Protein AF-A0A956J6F8-F1 (afdb_monomer_lite)

Structure (mmCIF, N/CA/C/O backbone):
data_AF-A0A956J6F8-F1
#
_entry.id   AF-A0A956J6F8-F1
#
loop_
_atom_site.group_PDB
_atom_site.id
_atom_site.type_symbol
_atom_site.label_atom_id
_atom_site.label_alt_id
_atom_site.label_comp_id
_atom_site.label_asym_id
_atom_site.label_entity_id
_atom_site.label_seq_id
_atom_site.pdbx_PDB_ins_code
_atom_site.Cartn_x
_atom_site.Cartn_y
_atom_site.Cartn_z
_atom_site.occupancy
_atom_site.B_iso_or_equiv
_atom_site.auth_seq_id
_atom_site.auth_comp_id
_atom_site.auth_asym_id
_atom_site.auth_atom_id
_atom_site.pdbx_PDB_model_num
ATOM 1 N N . ARG A 1 1 ? -16.107 7.133 -22.074 1.00 59.84 1 ARG A N 1
ATOM 2 C CA . ARG A 1 1 ? -14.792 6.660 -21.579 1.00 59.84 1 ARG A CA 1
ATOM 3 C C . ARG A 1 1 ? -14.240 7.787 -20.726 1.00 59.84 1 ARG A C 1
ATOM 5 O O . ARG A 1 1 ? -14.194 8.896 -21.236 1.00 59.84 1 ARG A O 1
ATOM 12 N N . ASP A 1 2 ? -13.958 7.532 -19.453 1.00 63.97 2 ASP A N 1
ATOM 13 C CA . ASP A 1 2 ? -13.441 8.547 -18.525 1.00 63.97 2 ASP A CA 1
ATOM 14 C C . ASP A 1 2 ? -12.057 9.031 -19.005 1.00 63.97 2 ASP A C 1
ATOM 16 O O . ASP A 1 2 ? -11.231 8.178 -19.342 1.00 63.97 2 ASP A O 1
ATOM 20 N N . PRO A 1 3 ? -11.786 10.347 -19.106 1.00 84.31 3 PRO A N 1
ATOM 21 C CA . PRO A 1 3 ? -10.491 10.851 -19.569 1.00 84.31 3 PRO A CA 1
ATOM 22 C C . PRO A 1 3 ? -9.396 10.776 -18.493 1.00 84.31 3 PRO A C 1
ATOM 24 O O . PRO A 1 3 ? -8.234 11.052 -18.786 1.00 84.31 3 PRO A O 1
ATOM 27 N N . TYR A 1 4 ? -9.749 10.416 -17.258 1.00 87.38 4 TYR A N 1
ATOM 28 C CA . TYR A 1 4 ? -8.832 10.389 -16.125 1.00 87.38 4 TYR A CA 1
ATOM 29 C C . TYR A 1 4 ? -8.409 8.963 -15.787 1.00 87.38 4 TYR A C 1
ATOM 31 O O . TYR A 1 4 ? -9.239 8.075 -15.591 1.00 87.38 4 TYR A O 1
ATOM 39 N N . PHE A 1 5 ? -7.098 8.766 -15.670 1.00 90.06 5 PHE A N 1
ATOM 40 C CA . PHE A 1 5 ? -6.501 7.510 -15.236 1.00 90.06 5 PHE A CA 1
ATOM 41 C C . PHE A 1 5 ? -5.824 7.693 -13.876 1.00 90.06 5 PHE A C 1
ATOM 43 O O . PHE A 1 5 ? -5.304 8.775 -13.588 1.00 90.06 5 PHE A O 1
ATOM 50 N N . PRO A 1 6 ? -5.797 6.652 -13.026 1.00 92.56 6 PRO A N 1
ATOM 51 C CA . PRO A 1 6 ? -4.997 6.676 -11.812 1.00 92.56 6 PRO A CA 1
ATOM 52 C C . PRO A 1 6 ? -3.528 6.945 -12.144 1.00 92.56 6 PRO A C 1
ATOM 54 O O . PRO A 1 6 ? -2.975 6.332 -13.063 1.00 92.56 6 PRO A O 1
ATOM 57 N N . TRP A 1 7 ? -2.898 7.865 -11.408 1.00 92.38 7 TRP A N 1
ATOM 58 C CA . TRP A 1 7 ? -1.540 8.325 -11.710 1.00 92.38 7 TRP A CA 1
ATOM 59 C C . TRP A 1 7 ? -0.533 7.161 -11.771 1.00 92.38 7 TRP A C 1
ATOM 61 O O . TRP A 1 7 ? 0.365 7.163 -12.612 1.00 92.38 7 TRP A O 1
ATOM 71 N N . ASP A 1 8 ? -0.725 6.136 -10.933 1.00 92.44 8 ASP A N 1
ATOM 72 C CA . ASP A 1 8 ? 0.137 4.957 -10.823 1.00 92.44 8 ASP A CA 1
ATOM 73 C C . ASP A 1 8 ? 0.204 4.160 -12.132 1.00 92.44 8 ASP A C 1
ATOM 75 O O . ASP A 1 8 ? 1.213 3.525 -12.422 1.00 92.44 8 ASP A O 1
ATOM 79 N N . THR A 1 9 ? -0.822 4.260 -12.980 1.00 91.25 9 THR A N 1
ATOM 80 C CA . THR A 1 9 ? -0.855 3.609 -14.301 1.00 91.25 9 THR A CA 1
ATOM 81 C C . THR A 1 9 ? 0.030 4.294 -15.347 1.00 91.25 9 THR A C 1
ATOM 83 O O . THR A 1 9 ? 0.316 3.711 -16.400 1.00 91.25 9 THR A O 1
ATOM 86 N N . HIS A 1 10 ? 0.476 5.524 -15.072 1.00 89.44 10 HIS A N 1
ATOM 87 C CA . HIS A 1 10 ? 1.449 6.245 -15.892 1.00 89.44 10 HIS A CA 1
ATOM 88 C C . HIS A 1 10 ? 2.893 5.938 -15.480 1.00 89.44 10 HIS A C 1
ATOM 90 O O . HIS A 1 10 ? 3.801 6.128 -16.291 1.00 89.44 10 HIS A O 1
ATOM 96 N N . TRP A 1 11 ? 3.112 5.412 -14.268 1.00 88.69 11 TRP A N 1
ATOM 97 C CA . TRP A 1 11 ? 4.413 4.912 -13.825 1.00 88.69 11 TRP A CA 1
ATOM 98 C C . TRP A 1 11 ? 4.681 3.530 -14.426 1.00 88.69 11 TRP A C 1
ATOM 100 O O . TRP A 1 11 ? 4.553 2.485 -13.786 1.00 88.69 11 TRP A O 1
ATOM 110 N N . ARG A 1 12 ? 4.986 3.529 -15.723 1.00 74.19 12 ARG A N 1
ATOM 111 C CA . ARG A 1 12 ? 5.296 2.316 -16.477 1.00 74.19 12 ARG A CA 1
ATOM 112 C C . ARG A 1 12 ? 6.781 2.039 -16.459 1.00 74.19 12 ARG A C 1
ATOM 114 O O . ARG A 1 12 ? 7.602 2.951 -16.374 1.00 74.19 12 ARG A O 1
ATOM 121 N N . ALA A 1 13 ? 7.092 0.760 -16.609 1.00 63.88 13 ALA A N 1
ATOM 122 C CA . ALA A 1 13 ? 8.431 0.274 -16.813 1.00 63.88 13 ALA A CA 1
ATOM 123 C C . ALA A 1 13 ? 9.022 0.823 -18.117 1.00 63.88 13 ALA A C 1
ATOM 125 O O . ALA A 1 13 ? 8.955 0.178 -19.161 1.00 63.88 13 ALA A O 1
ATOM 126 N N . ARG A 1 14 ? 9.589 2.033 -18.086 1.00 73.81 14 ARG A N 1
ATOM 127 C CA . ARG A 1 14 ? 10.552 2.393 -19.123 1.00 73.81 14 ARG A CA 1
ATOM 128 C C . ARG A 1 14 ? 11.711 1.391 -19.042 1.00 73.81 14 ARG A C 1
ATOM 130 O O . ARG A 1 14 ? 12.027 0.967 -17.923 1.00 73.81 14 ARG A O 1
ATOM 137 N N . PRO A 1 15 ? 12.320 0.994 -20.170 1.00 73.25 15 PRO A N 1
ATOM 138 C CA . PRO A 1 15 ? 13.411 0.018 -20.176 1.00 73.25 15 PRO A CA 1
ATOM 139 C C . PRO A 1 15 ? 14.528 0.351 -19.177 1.00 73.25 15 PRO A C 1
ATOM 141 O O . PRO A 1 15 ? 15.096 -0.544 -18.562 1.00 73.25 15 PRO A O 1
ATOM 144 N N . GLU A 1 16 ? 14.799 1.640 -18.988 1.00 80.19 16 GLU A N 1
ATOM 145 C CA . GLU A 1 16 ? 15.812 2.185 -18.086 1.00 80.19 16 GLU A CA 1
ATOM 146 C C . GLU A 1 16 ? 15.350 2.378 -16.635 1.00 80.19 16 GLU A C 1
ATOM 148 O O . GLU A 1 16 ? 16.175 2.569 -15.744 1.00 80.19 16 GLU A O 1
ATOM 153 N N . GLU A 1 17 ? 14.042 2.361 -16.379 1.00 82.81 17 GLU A N 1
ATOM 154 C CA . GLU A 1 17 ? 13.532 2.470 -15.018 1.00 82.81 17 GLU A CA 1
ATOM 155 C C . GLU A 1 17 ? 13.713 1.108 -14.326 1.00 82.81 17 GLU A C 1
ATOM 157 O O . GLU A 1 17 ? 13.615 0.058 -14.958 1.00 82.81 17 GLU A O 1
ATOM 162 N N . SER A 1 18 ? 13.990 1.097 -13.031 1.00 84.62 18 SER A N 1
ATOM 163 C CA . SER A 1 18 ? 14.145 -0.135 -12.240 1.00 84.62 18 SER A CA 1
ATOM 164 C C . SER A 1 18 ? 13.527 -0.018 -10.852 1.00 84.62 18 SER A C 1
ATOM 166 O O . SER A 1 18 ? 13.453 -0.998 -10.114 1.00 84.62 18 SER A O 1
ATOM 168 N N . ARG A 1 19 ? 13.043 1.172 -10.493 1.00 91.44 19 ARG A N 1
ATOM 169 C CA . ARG A 1 19 ? 12.472 1.464 -9.187 1.00 91.44 19 ARG A CA 1
ATOM 170 C C . ARG A 1 19 ? 11.017 1.024 -9.140 1.00 91.44 19 ARG A C 1
ATOM 172 O O . ARG A 1 19 ? 10.215 1.326 -10.029 1.00 91.44 19 ARG A O 1
ATOM 179 N N . THR A 1 20 ? 10.669 0.401 -8.026 1.00 93.38 20 THR A N 1
ATOM 180 C CA . THR A 1 20 ? 9.282 0.208 -7.613 1.00 93.38 20 THR A CA 1
ATOM 181 C C . THR A 1 20 ? 8.832 1.426 -6.817 1.00 93.38 20 THR A C 1
ATOM 183 O O . THR A 1 20 ? 9.481 1.803 -5.842 1.00 93.38 20 THR A O 1
ATOM 186 N N . VAL A 1 21 ? 7.713 2.040 -7.205 1.00 95.38 21 VAL A N 1
ATOM 187 C CA . VAL A 1 21 ? 7.105 3.131 -6.433 1.00 95.38 21 VAL A CA 1
ATOM 188 C C . VAL A 1 21 ? 6.089 2.557 -5.459 1.00 95.38 21 VAL A C 1
ATOM 190 O O . VAL A 1 21 ? 5.084 1.967 -5.857 1.00 95.38 21 VAL A O 1
ATOM 193 N N . VAL A 1 22 ? 6.344 2.762 -4.172 1.00 97.38 22 VAL A N 1
ATOM 194 C CA . VAL A 1 22 ? 5.452 2.366 -3.083 1.00 97.38 22 VAL A CA 1
ATOM 195 C C . VAL A 1 22 ? 4.750 3.613 -2.558 1.00 97.38 22 VAL A C 1
ATOM 197 O O . VAL A 1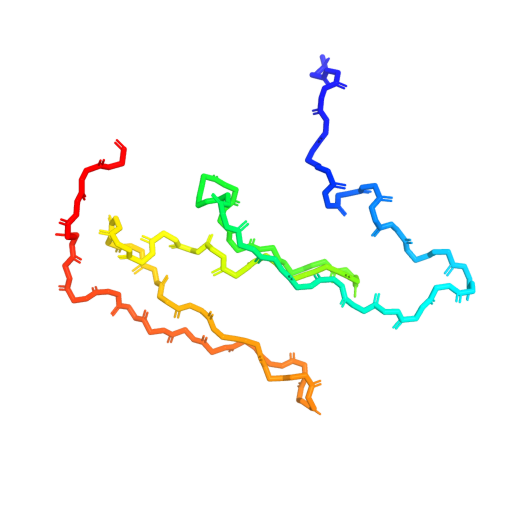 22 ? 5.406 4.611 -2.268 1.00 97.38 22 VAL A O 1
ATOM 200 N N . PHE A 1 23 ? 3.424 3.585 -2.458 1.00 97.94 23 PHE A N 1
ATOM 201 C CA . PHE A 1 23 ? 2.627 4.757 -2.105 1.00 97.94 23 PHE A CA 1
ATOM 202 C C . PHE A 1 23 ? 1.413 4.415 -1.235 1.00 97.94 23 PHE A C 1
ATOM 204 O O . PHE A 1 23 ? 1.026 3.256 -1.085 1.00 97.94 23 PHE A O 1
ATOM 211 N N . GLY A 1 24 ? 0.802 5.454 -0.665 1.00 97.12 24 GLY A N 1
ATOM 212 C CA . GLY A 1 24 ? -0.440 5.381 0.103 1.00 97.12 24 GLY A CA 1
ATOM 213 C C . GLY A 1 24 ? -1.372 6.547 -0.235 1.00 97.12 24 GLY A C 1
ATOM 214 O O . GLY A 1 24 ? -1.502 6.897 -1.406 1.00 97.12 24 GLY 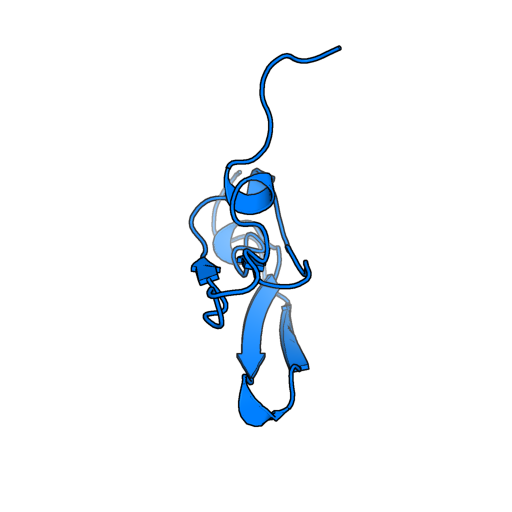A O 1
ATOM 215 N N . HIS A 1 25 ? -1.993 7.161 0.779 1.00 97.56 25 HIS A N 1
ATOM 216 C CA . HIS A 1 25 ? -2.879 8.340 0.698 1.00 97.56 25 HIS A CA 1
ATOM 217 C C . HIS A 1 25 ? -4.234 8.127 -0.007 1.00 97.56 25 HIS A C 1
ATOM 219 O O . HIS A 1 25 ? -5.217 8.784 0.337 1.00 97.56 25 HIS A O 1
ATOM 225 N N . TRP A 1 26 ? -4.318 7.217 -0.978 1.00 96.94 26 TRP A N 1
ATOM 226 C CA . TRP A 1 26 ? -5.514 7.004 -1.787 1.00 96.94 26 TRP A CA 1
ATOM 227 C C . TRP A 1 26 ? -6.315 5.766 -1.362 1.00 96.94 26 TRP A C 1
ATOM 229 O O . TRP A 1 26 ? -6.546 4.861 -2.159 1.00 96.94 26 TRP A O 1
ATOM 239 N N . ALA A 1 27 ? -6.824 5.752 -0.129 1.00 97.25 27 ALA A N 1
ATOM 240 C CA . ALA A 1 27 ? -7.630 4.648 0.410 1.00 97.25 27 ALA A CA 1
ATOM 241 C C . ALA A 1 27 ? -8.797 4.208 -0.498 1.00 97.25 27 ALA A C 1
ATOM 243 O O . ALA A 1 27 ? -9.136 3.029 -0.553 1.00 97.25 27 ALA A O 1
ATOM 244 N N . ARG A 1 28 ? -9.404 5.139 -1.254 1.00 96.12 28 ARG A N 1
ATOM 245 C CA . ARG A 1 28 ? -10.493 4.829 -2.204 1.00 96.12 28 ARG A CA 1
ATOM 246 C C . ARG A 1 28 ? -10.030 4.006 -3.410 1.00 96.12 28 ARG A C 1
ATOM 248 O O . ARG A 1 28 ? -10.842 3.310 -4.011 1.00 96.12 28 ARG A O 1
ATOM 255 N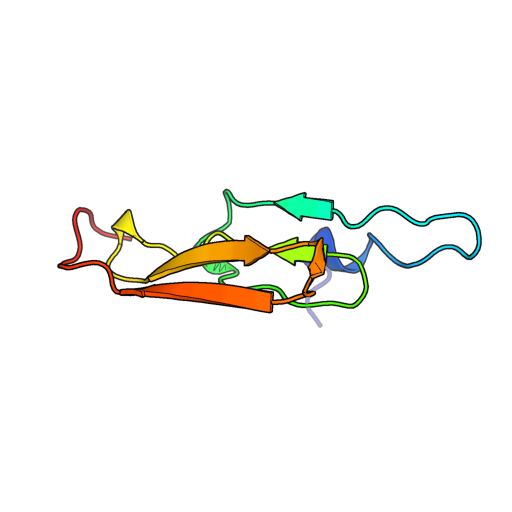 N . ARG A 1 29 ? -8.748 4.098 -3.775 1.00 95.38 29 ARG A N 1
ATOM 256 C CA . ARG A 1 29 ? -8.123 3.254 -4.801 1.00 95.38 29 ARG A CA 1
ATOM 257 C C . ARG A 1 29 ? -7.857 1.845 -4.277 1.00 95.38 29 ARG A C 1
ATOM 259 O O . ARG A 1 29 ? -7.916 0.907 -5.068 1.00 95.38 29 ARG A O 1
ATOM 266 N N . GLY A 1 30 ? -7.617 1.717 -2.972 1.00 97.38 30 GLY A N 1
ATOM 267 C CA . GLY A 1 30 ? -7.337 0.458 -2.298 1.00 97.38 30 GLY A CA 1
ATOM 268 C C . GLY A 1 30 ? -5.961 -0.106 -2.648 1.00 97.38 30 GLY A C 1
ATOM 269 O O . GLY A 1 30 ? -5.051 0.620 -3.051 1.00 97.38 30 GLY A O 1
ATOM 270 N N . LEU A 1 31 ? -5.821 -1.426 -2.496 1.00 98.19 31 LEU A N 1
ATOM 271 C CA . LEU A 1 31 ? -4.579 -2.133 -2.795 1.00 98.19 31 LEU A CA 1
ATOM 272 C C . LEU A 1 31 ? -4.244 -2.036 -4.290 1.00 98.19 31 LEU A C 1
ATOM 274 O O . LEU A 1 31 ? -5.053 -2.411 -5.140 1.00 98.19 31 LEU A O 1
ATOM 278 N N . VAL A 1 32 ? -3.025 -1.601 -4.605 1.00 97.25 32 VAL A N 1
ATOM 279 C CA . VAL A 1 32 ? -2.470 -1.663 -5.964 1.00 97.25 32 VAL A CA 1
ATOM 280 C C . VAL A 1 32 ? -1.245 -2.568 -5.956 1.00 97.25 32 VAL A C 1
ATOM 282 O O . VAL A 1 32 ? -0.277 -2.291 -5.252 1.00 97.25 32 VAL A O 1
ATOM 285 N N . GLN A 1 33 ? -1.274 -3.622 -6.769 1.00 95.25 33 GLN A N 1
ATOM 286 C CA . GLN A 1 33 ? -0.139 -4.505 -7.037 1.00 95.25 33 GLN A CA 1
ATOM 287 C C . GLN A 1 33 ? 0.045 -4.599 -8.556 1.00 95.25 33 GLN A C 1
ATOM 289 O O . GLN A 1 33 ? -0.494 -5.491 -9.206 1.00 95.25 33 GLN A O 1
ATOM 294 N N . ALA A 1 34 ? 0.741 -3.619 -9.132 1.00 91.88 34 ALA A N 1
ATOM 295 C CA . ALA A 1 34 ? 1.082 -3.604 -10.557 1.00 91.88 34 ALA A CA 1
ATOM 296 C C . ALA A 1 34 ? 2.562 -3.955 -10.755 1.00 91.88 34 ALA A C 1
ATOM 298 O O . ALA A 1 34 ? 3.266 -4.222 -9.794 1.00 91.88 34 ALA A O 1
ATOM 299 N N . GLU A 1 35 ? 3.075 -3.938 -11.982 1.00 89.56 35 GLU A N 1
ATOM 300 C CA . GLU A 1 35 ? 4.463 -4.344 -12.258 1.00 89.56 35 GLU A CA 1
ATOM 301 C C . GLU A 1 35 ? 5.498 -3.563 -11.422 1.00 89.56 35 GLU A C 1
ATOM 303 O O . GLU A 1 35 ? 6.345 -4.165 -10.768 1.00 89.56 35 GLU A O 1
ATOM 308 N N . ARG A 1 36 ? 5.390 -2.226 -11.373 1.00 90.69 36 ARG A N 1
ATOM 309 C CA . ARG A 1 36 ? 6.355 -1.341 -10.685 1.00 90.69 36 ARG A CA 1
ATOM 310 C C . ARG A 1 36 ? 5.730 -0.348 -9.720 1.00 90.69 36 ARG A C 1
ATOM 312 O O . ARG A 1 36 ? 6.361 0.635 -9.332 1.00 90.69 36 ARG A O 1
ATOM 319 N N . THR A 1 37 ? 4.489 -0.593 -9.327 1.00 94.50 37 THR A N 1
ATOM 320 C CA . THR A 1 37 ? 3.817 0.217 -8.317 1.00 94.50 37 THR A CA 1
ATOM 321 C C . THR A 1 37 ? 3.183 -0.665 -7.249 1.00 94.50 37 THR A C 1
ATOM 323 O O . THR A 1 37 ? 2.709 -1.776 -7.516 1.00 94.50 37 THR A O 1
ATOM 326 N N . ARG A 1 38 ? 3.227 -0.182 -6.007 1.00 97.19 38 ARG A N 1
ATOM 327 C CA . ARG A 1 38 ? 2.624 -0.806 -4.827 1.00 97.19 38 ARG A CA 1
ATOM 328 C C . ARG A 1 38 ? 1.829 0.263 -4.076 1.00 97.19 38 ARG A C 1
ATOM 330 O O . ARG A 1 38 ? 2.415 1.146 -3.462 1.00 97.19 38 ARG A O 1
ATOM 337 N N . GLY A 1 39 ? 0.505 0.209 -4.139 1.00 98.19 39 GLY A N 1
ATOM 338 C CA . GLY A 1 39 ? -0.383 1.086 -3.370 1.00 98.19 39 GLY A CA 1
ATOM 339 C C . GLY A 1 39 ? -0.828 0.370 -2.106 1.00 98.19 39 GLY A C 1
ATOM 340 O O . GLY A 1 39 ? -1.574 -0.597 -2.202 1.00 98.19 39 GLY A O 1
ATOM 341 N N . LEU A 1 40 ? -0.356 0.808 -0.940 1.00 98.81 40 LEU A N 1
ATOM 342 C CA . LEU A 1 40 ? -0.552 0.109 0.338 1.00 98.81 40 LEU A CA 1
ATOM 343 C C . LEU A 1 40 ? -1.718 0.666 1.167 1.00 98.81 40 LEU A C 1
ATOM 345 O O . LEU A 1 40 ? -2.133 0.047 2.152 1.00 98.81 40 LEU A O 1
ATOM 349 N N . ASP A 1 41 ? -2.265 1.823 0.783 1.00 98.56 41 ASP A N 1
ATOM 350 C CA . ASP A 1 41 ? -3.392 2.429 1.491 1.00 98.56 41 ASP A CA 1
ATOM 351 C C . ASP A 1 41 ? -4.679 1.643 1.239 1.00 98.56 41 AS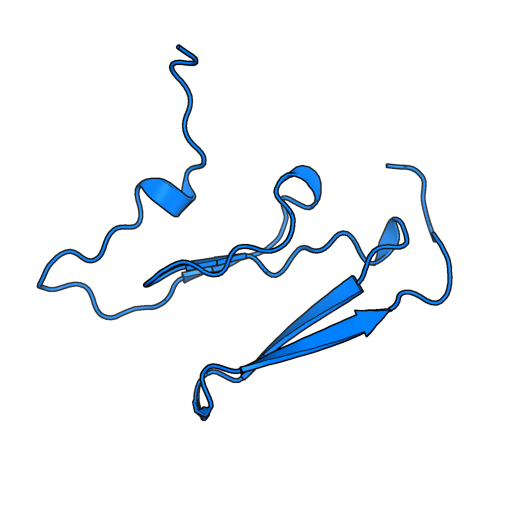P A C 1
ATOM 353 O O . ASP A 1 41 ? -5.390 1.798 0.249 1.00 98.56 41 ASP A O 1
ATOM 357 N N . THR A 1 42 ? -4.948 0.764 2.189 1.00 98.56 42 THR A N 1
ATOM 358 C CA . THR A 1 42 ? -6.065 -0.176 2.203 1.00 98.56 42 THR A CA 1
ATOM 359 C C . THR A 1 42 ? -7.115 0.240 3.228 1.00 98.56 42 THR A C 1
ATOM 361 O O . THR A 1 42 ? -7.939 -0.571 3.649 1.00 98.56 42 THR A O 1
ATOM 364 N N . GLY A 1 43 ? -7.100 1.519 3.626 1.00 98.38 43 GLY A N 1
ATOM 365 C CA . GLY A 1 43 ? -8.153 2.121 4.431 1.00 98.38 43 GLY A CA 1
ATOM 366 C C . GLY A 1 43 ? -8.252 1.574 5.854 1.00 98.38 43 GLY A C 1
ATOM 367 O O . GLY A 1 43 ? -9.360 1.475 6.377 1.00 98.38 43 GLY A O 1
ATOM 368 N N . CYS A 1 44 ? -7.128 1.229 6.497 1.00 98.62 44 CYS A N 1
ATOM 369 C CA . CYS A 1 44 ? -7.097 0.671 7.859 1.00 98.62 44 CYS A CA 1
ATOM 370 C C . CYS A 1 44 ? -7.977 1.455 8.849 1.00 98.62 44 CYS A C 1
ATOM 372 O O . CYS A 1 44 ? -8.829 0.884 9.529 1.00 98.62 44 CYS A O 1
ATOM 374 N N . VAL A 1 45 ? -7.833 2.785 8.887 1.00 98.25 45 VAL A N 1
ATOM 375 C CA . VAL A 1 45 ? -8.586 3.646 9.818 1.00 98.25 45 VAL A CA 1
ATOM 376 C C . VAL A 1 45 ? -10.103 3.583 9.592 1.00 98.25 45 VAL A C 1
ATOM 378 O O . VAL A 1 45 ? -10.882 3.763 10.527 1.00 98.25 45 VAL A O 1
ATOM 381 N N . TRP A 1 46 ? -10.530 3.255 8.375 1.00 98.19 46 TRP A N 1
ATOM 382 C CA . TRP A 1 46 ? -11.931 3.131 7.977 1.00 98.19 46 TRP A CA 1
ATOM 383 C C . TRP A 1 46 ? -12.492 1.713 8.169 1.00 98.19 46 TRP A C 1
ATOM 385 O O . TRP A 1 46 ? -13.626 1.447 7.785 1.00 98.19 46 TRP A O 1
ATOM 395 N N . GLY A 1 47 ? -11.721 0.795 8.765 1.00 98.19 47 GLY A N 1
ATOM 396 C CA . GLY A 1 47 ? -12.112 -0.604 8.966 1.00 98.19 47 GLY A CA 1
ATOM 397 C C . GLY A 1 47 ? -11.595 -1.563 7.890 1.00 98.19 47 GLY A C 1
ATOM 398 O O . GLY A 1 47 ? -11.959 -2.735 7.904 1.00 98.19 47 GLY A O 1
ATOM 399 N N . GLY A 1 48 ? -10.751 -1.086 6.971 1.00 98.06 48 GLY A N 1
ATOM 400 C CA . GLY A 1 48 ? -10.036 -1.928 6.016 1.00 98.06 48 GLY A CA 1
ATOM 401 C C . GLY A 1 48 ? -8.846 -2.647 6.654 1.00 98.06 48 GLY A C 1
ATOM 402 O O . GLY A 1 48 ? -8.905 -3.104 7.795 1.00 98.06 48 GLY A O 1
ATOM 403 N N . GLN A 1 49 ? -7.739 -2.734 5.924 1.00 98.62 49 GLN A N 1
ATOM 404 C CA . GLN A 1 49 ? -6.527 -3.414 6.390 1.00 98.62 4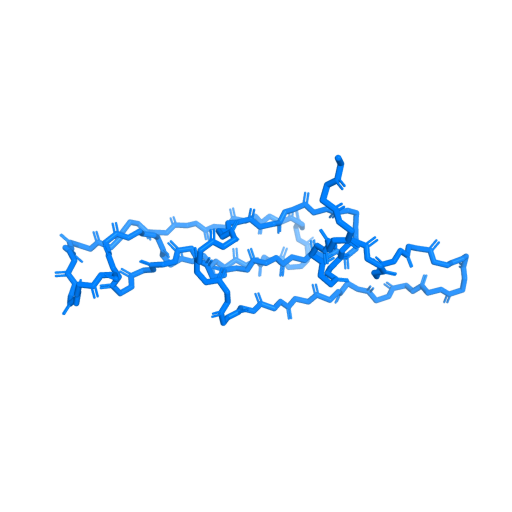9 GLN A CA 1
ATOM 405 C C . GLN A 1 49 ? -5.366 -2.427 6.523 1.00 98.62 49 GLN A C 1
ATOM 407 O O . GLN A 1 49 ? -5.338 -1.396 5.852 1.00 98.62 49 GLN A O 1
A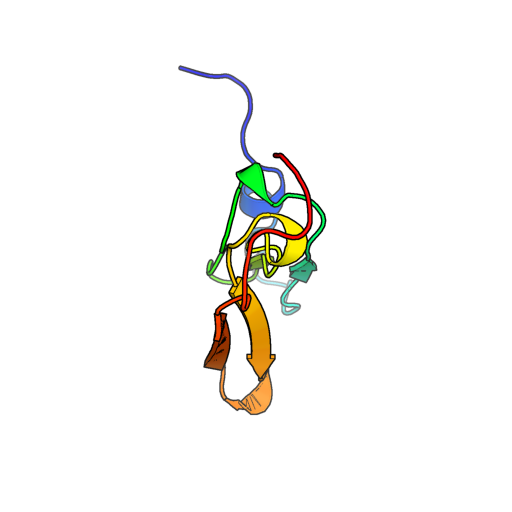TOM 412 N N . LEU A 1 50 ? -4.408 -2.733 7.398 1.00 98.75 50 LEU A N 1
ATOM 413 C CA . LEU A 1 50 ? -3.065 -2.161 7.325 1.00 98.75 50 LEU A CA 1
ATOM 414 C C . LEU A 1 50 ? -2.214 -3.103 6.479 1.00 98.75 50 LEU A C 1
ATOM 416 O O . LEU A 1 50 ? -2.124 -4.289 6.794 1.00 98.75 50 LEU A O 1
ATOM 420 N N . THR A 1 51 ? -1.605 -2.577 5.419 1.00 98.88 51 THR A N 1
ATOM 421 C CA . THR A 1 51 ? -0.834 -3.372 4.458 1.00 98.88 51 THR A CA 1
ATOM 422 C C . THR A 1 51 ? 0.630 -2.967 4.464 1.00 98.88 51 THR A C 1
ATOM 424 O O . THR A 1 51 ? 0.952 -1.782 4.423 1.00 98.88 51 THR A O 1
ATOM 427 N N . ALA A 1 52 ? 1.504 -3.966 4.471 1.00 98.56 52 ALA A N 1
ATOM 428 C CA . ALA A 1 52 ? 2.940 -3.834 4.300 1.00 98.56 52 ALA A CA 1
ATOM 429 C C . ALA A 1 52 ? 3.396 -4.620 3.064 1.00 98.56 52 ALA A C 1
ATOM 431 O O . ALA A 1 52 ? 2.784 -5.623 2.691 1.00 98.56 52 ALA A O 1
ATOM 432 N N . TRP A 1 53 ? 4.487 -4.173 2.451 1.00 98.44 53 TRP A N 1
ATOM 433 C CA . TRP A 1 53 ? 5.193 -4.889 1.392 1.00 98.44 53 TRP A CA 1
ATOM 434 C C . TRP A 1 53 ? 6.598 -5.225 1.885 1.00 98.44 53 TRP A C 1
ATOM 436 O O . TRP A 1 53 ? 7.238 -4.377 2.503 1.00 98.44 53 TRP A O 1
ATOM 446 N N . ILE A 1 54 ? 7.040 -6.454 1.629 1.00 98.19 54 ILE A N 1
ATOM 447 C CA . ILE A 1 54 ? 8.377 -6.967 1.928 1.00 98.19 54 ILE A CA 1
ATOM 448 C C . ILE A 1 54 ? 9.119 -7.048 0.588 1.00 98.19 54 ILE A C 1
ATOM 450 O O . ILE A 1 54 ? 8.851 -7.979 -0.180 1.00 98.19 54 ILE A O 1
ATOM 454 N N . PRO A 1 55 ? 9.982 -6.066 0.260 1.00 95.88 55 PRO A N 1
ATOM 455 C CA . PRO A 1 55 ? 10.622 -5.975 -1.051 1.00 95.88 55 PRO A CA 1
ATOM 456 C C . PRO A 1 55 ? 11.465 -7.198 -1.415 1.00 95.88 55 PRO A C 1
ATOM 458 O O . PRO A 1 55 ? 11.451 -7.631 -2.562 1.00 95.88 55 PRO A O 1
ATOM 461 N N . GLU A 1 56 ? 12.164 -7.774 -0.440 1.00 96.81 56 GLU A N 1
ATOM 462 C CA . GLU A 1 56 ? 13.077 -8.906 -0.616 1.00 96.81 56 GLU A CA 1
ATOM 463 C C . GLU A 1 56 ? 12.351 -10.197 -1.024 1.00 96.81 56 GLU A C 1
ATOM 465 O O . GLU A 1 56 ? 12.947 -11.078 -1.637 1.00 96.81 56 GLU A O 1
ATOM 470 N N . GLU A 1 57 ? 11.059 -10.300 -0.701 1.00 97.25 57 GLU A N 1
ATOM 471 C CA . GLU A 1 57 ? 10.207 -11.464 -0.981 1.00 97.25 57 GLU A CA 1
ATOM 472 C C . GLU A 1 57 ? 9.146 -11.173 -2.058 1.00 97.25 57 GLU A C 1
ATOM 474 O O . GLU A 1 57 ? 8.353 -12.051 -2.392 1.00 97.25 57 GLU A O 1
ATOM 479 N N . ASP A 1 58 ? 9.070 -9.927 -2.537 1.00 94.38 58 ASP A N 1
ATOM 480 C CA . ASP A 1 58 ? 7.918 -9.360 -3.252 1.00 94.38 58 ASP A CA 1
ATOM 481 C C . ASP A 1 58 ? 6.559 -9.769 -2.648 1.00 94.38 58 ASP A C 1
ATOM 483 O O . ASP A 1 58 ? 5.600 -10.114 -3.345 1.00 94.38 58 ASP A O 1
ATOM 487 N N . ARG A 1 59 ? 6.467 -9.744 -1.314 1.00 97.38 59 ARG A N 1
ATOM 488 C CA . ARG A 1 59 ? 5.301 -10.254 -0.586 1.00 97.38 59 ARG A CA 1
ATOM 489 C C . ARG A 1 59 ? 4.520 -9.141 0.088 1.00 97.38 59 ARG A C 1
ATOM 491 O O . ARG A 1 59 ? 5.086 -8.267 0.739 1.00 97.38 59 ARG A O 1
ATOM 498 N N . LEU A 1 60 ? 3.195 -9.201 -0.022 1.00 98.19 60 LEU A N 1
ATOM 499 C CA . LEU A 1 60 ? 2.286 -8.349 0.740 1.00 98.19 60 LEU A CA 1
ATOM 500 C C . LEU A 1 60 ? 1.841 -9.055 2.020 1.00 98.19 60 LEU A C 1
ATOM 502 O O . LEU A 1 60 ? 1.505 -10.239 2.013 1.00 98.19 60 LEU A O 1
ATOM 506 N N . VAL A 1 61 ? 1.815 -8.306 3.118 1.00 98.56 61 VAL A N 1
ATOM 507 C CA . VAL A 1 61 ? 1.291 -8.754 4.410 1.00 98.56 61 VAL A CA 1
ATOM 508 C C . VAL A 1 61 ? 0.227 -7.774 4.855 1.00 98.56 61 VAL A C 1
ATOM 510 O O . VAL A 1 61 ? 0.423 -6.562 4.783 1.00 98.56 61 VAL A O 1
ATOM 513 N N . GLN A 1 62 ? -0.907 -8.297 5.311 1.00 98.75 62 GLN A N 1
ATOM 514 C CA . GLN A 1 62 ? -2.042 -7.484 5.716 1.00 98.75 62 GLN A CA 1
ATOM 515 C C . GLN A 1 62 ? -2.548 -7.919 7.081 1.00 98.75 62 GLN A C 1
ATOM 517 O O . GLN A 1 62 ? -2.574 -9.108 7.401 1.00 98.75 62 GLN A O 1
ATOM 522 N N . VAL A 1 63 ? -2.967 -6.941 7.875 1.00 98.75 63 VAL A N 1
ATOM 523 C CA . VAL A 1 63 ? -3.694 -7.178 9.119 1.00 98.75 63 VAL A CA 1
ATOM 524 C C . VAL A 1 63 ? -5.009 -6.418 9.087 1.00 98.75 63 VAL A C 1
ATOM 526 O O . VAL A 1 63 ? -5.064 -5.239 8.729 1.00 98.75 63 VAL A O 1
ATOM 529 N N . GLN A 1 64 ? -6.080 -7.109 9.463 1.00 98.69 64 GLN A N 1
ATOM 530 C CA . GLN A 1 64 ? -7.414 -6.533 9.528 1.00 98.69 64 GLN A CA 1
ATOM 531 C C . GLN A 1 64 ? -7.492 -5.487 10.645 1.00 98.69 64 GLN A C 1
ATOM 533 O O . GLN A 1 64 ? -7.076 -5.742 11.779 1.00 98.69 64 GLN A O 1
ATOM 538 N N . ALA A 1 65 ? -8.056 -4.313 10.347 1.00 98.62 65 ALA A N 1
ATOM 539 C CA . ALA A 1 65 ? -8.367 -3.336 11.379 1.00 98.62 65 ALA A CA 1
ATOM 540 C C . ALA A 1 65 ? -9.382 -3.935 12.358 1.00 98.62 65 ALA A C 1
ATOM 542 O O . ALA A 1 65 ? -10.394 -4.509 11.953 1.00 98.62 65 ALA A O 1
ATOM 543 N N . ARG A 1 66 ? -9.137 -3.766 13.661 1.00 98.62 66 ARG A N 1
ATOM 544 C CA . ARG A 1 66 ? -10.003 -4.315 14.718 1.00 98.62 66 ARG A CA 1
ATOM 545 C C . ARG A 1 66 ? -11.438 -3.779 14.652 1.00 98.62 66 ARG A C 1
ATOM 547 O O . ARG A 1 66 ? -12.368 -4.447 15.089 1.00 98.62 66 ARG A O 1
ATOM 554 N N . LYS A 1 67 ? -11.596 -2.545 14.181 1.00 98.31 67 LYS A N 1
ATOM 555 C CA . LYS A 1 67 ? -12.866 -1.855 13.940 1.00 98.31 67 LYS A CA 1
ATOM 556 C C . LYS A 1 67 ? -12.617 -0.681 12.996 1.00 98.31 67 LYS A C 1
ATOM 558 O O . LYS A 1 67 ? -11.469 -0.290 12.797 1.00 98.31 67 LYS A O 1
ATOM 563 N N . ALA A 1 68 ? -13.680 -0.074 12.482 1.00 98.44 68 ALA A N 1
ATOM 564 C CA . ALA A 1 68 ? -13.578 1.256 11.897 1.00 98.44 68 ALA A CA 1
ATOM 565 C C . ALA A 1 68 ? -13.326 2.285 13.012 1.00 98.44 68 ALA A C 1
ATOM 567 O O . ALA A 1 68 ? -14.069 2.350 13.995 1.00 98.44 68 ALA A O 1
ATOM 568 N N . TYR A 1 69 ? -12.254 3.060 12.877 1.00 98.31 69 TYR A N 1
ATOM 569 C CA . TYR A 1 69 ? -11.879 4.128 13.807 1.00 98.31 69 TYR A CA 1
ATOM 570 C C . TYR A 1 69 ? -12.408 5.493 13.362 1.00 98.31 69 TYR A C 1
ATOM 572 O O . TYR A 1 69 ? -12.442 6.423 14.163 1.00 98.31 69 TYR A O 1
ATOM 580 N N . SER A 1 70 ? -12.841 5.608 12.107 1.00 97.75 70 SER A N 1
ATOM 581 C CA . SER A 1 70 ? -13.446 6.811 11.546 1.00 97.75 70 SER A CA 1
ATOM 582 C C . SER A 1 70 ? -14.449 6.443 10.428 1.00 97.75 70 SER A C 1
ATOM 584 O O . SER A 1 70 ? -14.556 5.269 10.064 1.00 97.75 70 SER A O 1
ATOM 586 N N . ARG A 1 71 ? -15.217 7.413 9.904 1.00 92.94 71 ARG A N 1
ATOM 587 C CA . ARG A 1 71 ? -16.167 7.243 8.774 1.00 92.94 71 ARG A CA 1
ATOM 588 C C . ARG A 1 71 ? -15.603 7.722 7.431 1.00 92.94 71 ARG A C 1
ATOM 590 O O . ARG A 1 71 ? -15.227 8.886 7.345 1.00 92.94 71 ARG A O 1
ATOM 597 N N . PHE A 1 72 ? -15.593 6.838 6.433 1.00 86.56 72 PHE A N 1
ATOM 598 C CA . PHE A 1 72 ? -15.065 7.107 5.090 1.00 86.56 72 PHE A CA 1
ATOM 599 C C . PHE A 1 72 ? -15.724 8.315 4.411 1.00 86.56 72 PHE A C 1
ATOM 601 O O . PHE A 1 72 ? -16.953 8.482 4.590 1.00 86.56 72 PHE A O 1
#

pLDDT: mean 92.95, std 8.78, range [59.84, 98.88]

Foldseek 3Di:
DDPDDDPVVVPDDDVPDDAAAEEEPCCVVAFDDDPRYTYQHVPLLQQGWRWDADVVVRDIDIDTRPGNNDHD

Secondary structure (DSSP, 8-state):
--S---GGGG----TT--PPEEE-S-TTT--EE-SSEEE---BGGGTSEEEEEEGGGTEEEEEE-SS-SS--

Sequence (72 aa):
RDPYFPWDTHWRARPEESRTVVFGHWARRGLVQAERTRGLDTGCVWGGQLTAWIPEEDRLVQVQARKAYSRF

Radius of gyration: 13.89 Å; chains: 1; bounding box: 32×22×36 Å